Protein AF-A0ABD5K1V9-F1 (afdb_monomer)

Mean predicted aligned error: 10.82 Å

Organism: NCBI:txid2479765

pLDDT: mean 70.38, std 12.34, range [46.06, 86.75]

Secondary structure (DSSP, 8-state):
--SHHHHHHHHHHHHHHHHHHHHHHHHHH-THHHHHHHHHHHHHTTS-S-TTHHHHHHHHHHHHHHHHHHHHHHHHT-

Structure (mmCIF, N/CA/C/O backbone):
data_AF-A0ABD5K1V9-F1
#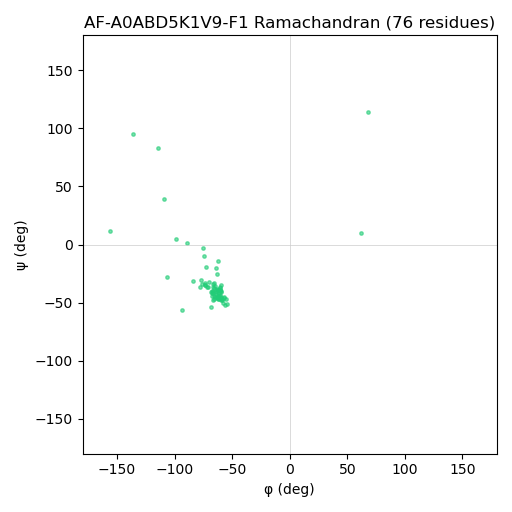
_entry.id   AF-A0ABD5K1V9-F1
#
loop_
_atom_site.group_PDB
_atom_site.id
_atom_site.type_symbol
_atom_site.label_atom_id
_atom_site.label_alt_id
_atom_site.label_comp_id
_atom_site.label_asym_id
_atom_site.label_entity_id
_atom_site.label_seq_id
_atom_site.pdbx_PDB_ins_code
_atom_site.Cartn_x
_atom_site.Cartn_y
_atom_site.Cartn_z
_atom_site.occupancy
_atom_site.B_iso_or_equiv
_atom_site.auth_seq_id
_atom_site.auth_comp_id
_atom_site.auth_asym_id
_atom_site.auth_atom_id
_atom_site.pdbx_PDB_model_num
ATOM 1 N N . MET A 1 1 ? 20.319 3.512 -26.906 1.00 47.19 1 MET A N 1
ATOM 2 C CA . MET A 1 1 ? 19.436 2.526 -26.243 1.00 47.19 1 MET A CA 1
ATOM 3 C C . MET A 1 1 ? 19.389 2.841 -24.747 1.00 47.19 1 MET A C 1
ATOM 5 O O . MET A 1 1 ? 20.240 2.353 -24.024 1.00 47.19 1 MET A O 1
ATOM 9 N N . ARG A 1 2 ? 18.513 3.759 -24.303 1.00 47.47 2 ARG A N 1
ATOM 10 C CA . ARG A 1 2 ? 18.365 4.188 -22.884 1.00 47.47 2 ARG A CA 1
ATOM 11 C C . ARG A 1 2 ? 16.975 4.782 -22.547 1.00 47.47 2 ARG A C 1
ATOM 13 O O . ARG A 1 2 ? 16.815 5.375 -21.488 1.00 47.47 2 ARG A O 1
ATOM 20 N N . ASN A 1 3 ? 15.980 4.658 -23.435 1.00 57.16 3 ASN A N 1
ATOM 21 C CA . ASN A 1 3 ? 14.684 5.340 -23.266 1.00 57.16 3 ASN A CA 1
ATOM 22 C C . ASN A 1 3 ? 13.532 4.416 -22.863 1.00 57.16 3 ASN A C 1
ATOM 24 O O . ASN A 1 3 ? 12.611 4.874 -22.192 1.00 57.16 3 ASN A O 1
ATOM 28 N N . ASP A 1 4 ? 13.583 3.137 -23.229 1.00 57.09 4 ASP A N 1
ATOM 29 C CA . ASP A 1 4 ? 12.441 2.241 -23.026 1.00 57.09 4 ASP A CA 1
ATOM 30 C C . ASP A 1 4 ? 12.326 1.771 -21.571 1.00 57.09 4 ASP A C 1
ATOM 32 O O . ASP A 1 4 ? 11.221 1.726 -21.036 1.00 57.09 4 ASP A O 1
ATOM 36 N N . THR A 1 5 ? 13.456 1.533 -20.893 1.00 57.69 5 THR A N 1
ATOM 37 C CA . THR A 1 5 ? 13.489 1.183 -19.462 1.00 57.69 5 THR A CA 1
ATOM 38 C C . THR A 1 5 ? 12.924 2.319 -18.608 1.00 57.69 5 THR A C 1
ATOM 40 O O . THR A 1 5 ? 12.010 2.099 -17.825 1.00 57.69 5 THR A O 1
ATOM 43 N N . THR A 1 6 ? 13.341 3.561 -18.866 1.00 70.06 6 THR A N 1
ATOM 44 C CA . THR A 1 6 ? 12.848 4.758 -18.165 1.00 70.06 6 THR A CA 1
ATOM 45 C C . THR A 1 6 ? 11.360 5.019 -18.420 1.00 70.06 6 THR A C 1
ATOM 47 O O . THR A 1 6 ? 10.638 5.497 -17.546 1.00 70.06 6 THR A O 1
ATOM 50 N N . ALA A 1 7 ? 10.869 4.738 -19.632 1.00 75.62 7 ALA A N 1
ATOM 51 C CA . ALA A 1 7 ? 9.452 4.881 -19.956 1.00 75.62 7 ALA A CA 1
ATOM 52 C C . ALA A 1 7 ? 8.600 3.790 -19.291 1.00 75.62 7 ALA A C 1
ATOM 54 O O . ALA A 1 7 ? 7.483 4.072 -18.852 1.00 75.62 7 ALA A O 1
ATOM 55 N N . LEU A 1 8 ? 9.123 2.566 -19.199 1.00 78.81 8 LEU A N 1
ATOM 56 C CA . LEU A 1 8 ? 8.484 1.461 -18.494 1.00 78.81 8 LEU A CA 1
ATOM 57 C C . LEU A 1 8 ? 8.435 1.725 -16.987 1.00 78.81 8 LEU A C 1
ATOM 59 O O . LEU A 1 8 ? 7.357 1.651 -16.410 1.00 78.81 8 LEU A O 1
ATOM 63 N N . GLU A 1 9 ? 9.547 2.133 -16.377 1.00 78.12 9 GLU A N 1
ATOM 64 C CA . GLU A 1 9 ? 9.628 2.514 -14.960 1.00 78.12 9 GLU A CA 1
ATOM 65 C C . GLU A 1 9 ? 8.624 3.621 -14.617 1.00 78.12 9 GLU A C 1
ATOM 67 O O . GLU A 1 9 ? 7.857 3.499 -13.666 1.00 78.12 9 GLU A O 1
ATOM 72 N N . ARG A 1 10 ? 8.542 4.676 -15.441 1.00 78.56 10 ARG A N 1
ATOM 73 C CA . ARG A 1 10 ? 7.555 5.754 -15.251 1.00 78.56 10 ARG A CA 1
ATOM 74 C C . 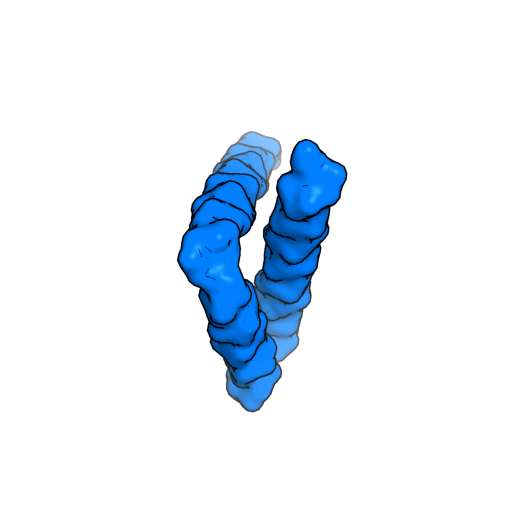ARG A 1 10 ? 6.117 5.267 -15.372 1.00 78.56 10 ARG A C 1
ATOM 76 O O . ARG A 1 10 ? 5.257 5.740 -14.634 1.00 78.56 10 ARG A O 1
ATOM 83 N N . LYS A 1 11 ? 5.836 4.343 -16.297 1.00 81.38 11 LYS A N 1
ATOM 84 C CA . LYS A 1 11 ? 4.506 3.733 -16.408 1.00 81.38 11 LYS A CA 1
ATOM 85 C C . LYS A 1 11 ? 4.196 2.905 -15.169 1.00 81.38 11 LYS A C 1
ATOM 87 O O . LYS A 1 11 ? 3.112 3.073 -14.628 1.00 81.38 11 LYS A O 1
ATOM 92 N N . VAL A 1 12 ? 5.115 2.062 -14.708 1.00 84.50 12 VAL A N 1
ATOM 93 C CA . VAL A 1 12 ? 4.925 1.236 -13.505 1.00 84.50 12 VAL A CA 1
ATOM 94 C C . VAL A 1 12 ? 4.654 2.121 -12.287 1.00 84.50 12 VAL A C 1
ATOM 96 O O . VAL A 1 12 ? 3.640 1.923 -11.626 1.00 84.50 12 VAL A O 1
ATOM 99 N N . LEU A 1 13 ? 5.451 3.173 -12.081 1.00 80.56 13 LEU A N 1
ATOM 100 C CA . LEU A 1 13 ? 5.241 4.148 -11.005 1.00 80.56 13 LEU A 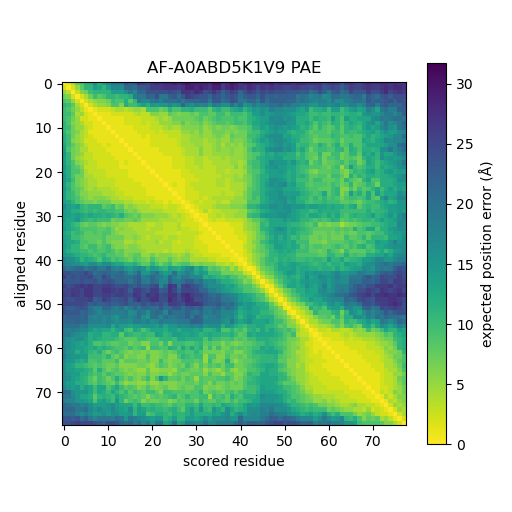CA 1
ATOM 101 C C . LEU A 1 13 ? 3.885 4.861 -11.101 1.00 80.56 13 LEU A C 1
ATOM 103 O O . LEU A 1 13 ? 3.217 5.066 -10.092 1.00 80.56 13 LEU A O 1
ATOM 107 N N . ALA A 1 14 ? 3.446 5.230 -12.308 1.00 80.62 14 ALA A N 1
ATOM 108 C CA . ALA A 1 14 ? 2.134 5.847 -12.490 1.00 80.62 14 ALA A CA 1
ATOM 109 C C . ALA A 1 14 ? 0.992 4.887 -12.116 1.00 80.62 14 ALA A C 1
ATOM 111 O O . ALA A 1 14 ? 0.027 5.301 -11.477 1.00 80.62 14 ALA A O 1
ATOM 112 N N . HIS A 1 15 ? 1.104 3.604 -12.476 1.00 84.25 15 HIS A N 1
ATOM 113 C CA . HIS A 1 15 ? 0.115 2.597 -12.083 1.00 84.25 15 HIS A CA 1
ATOM 114 C C . HIS A 1 15 ? 0.137 2.359 -10.573 1.00 84.25 15 HIS A C 1
ATOM 116 O O . HIS A 1 15 ? -0.928 2.262 -9.970 1.00 84.25 15 HIS A O 1
ATOM 122 N N . GLU A 1 16 ? 1.321 2.332 -9.960 1.00 84.25 16 GLU A N 1
ATOM 123 C CA . GLU A 1 16 ? 1.480 2.230 -8.512 1.00 84.25 16 GLU A CA 1
ATOM 124 C C . GLU A 1 16 ? 0.730 3.364 -7.794 1.00 84.25 16 GLU A C 1
ATOM 126 O O . GLU A 1 16 ? -0.142 3.102 -6.969 1.00 84.25 16 GLU A O 1
ATOM 131 N N . GLN A 1 17 ? 0.963 4.621 -8.182 1.00 78.56 17 GLN A N 1
ATOM 132 C CA . GLN A 1 17 ? 0.292 5.782 -7.581 1.00 78.56 17 GLN A CA 1
ATOM 133 C C . GLN A 1 17 ? -1.232 5.754 -7.764 1.00 78.56 17 GLN A C 1
ATOM 135 O O . GLN A 1 17 ? -1.978 6.061 -6.833 1.00 78.56 17 GLN A O 1
ATOM 140 N N . ILE A 1 18 ? -1.718 5.365 -8.948 1.00 83.44 18 ILE A N 1
ATOM 141 C CA . ILE A 1 18 ? -3.161 5.241 -9.209 1.00 83.44 18 ILE A CA 1
ATOM 142 C C . ILE A 1 18 ? -3.773 4.164 -8.309 1.00 83.44 18 ILE A C 1
ATOM 144 O O . ILE A 1 18 ? -4.819 4.390 -7.699 1.00 83.44 18 ILE A O 1
ATOM 148 N N . LEU A 1 19 ? -3.117 3.008 -8.193 1.00 86.75 19 LEU A N 1
ATOM 149 C CA . LEU A 1 19 ? -3.581 1.921 -7.337 1.00 86.75 19 LEU A CA 1
ATOM 150 C C . LEU A 1 19 ? -3.580 2.329 -5.857 1.00 86.75 19 LEU A C 1
ATOM 152 O O . LEU A 1 19 ? -4.543 2.010 -5.165 1.00 86.75 19 LEU A O 1
ATOM 156 N N . GLN A 1 20 ? -2.578 3.079 -5.380 1.00 81.56 20 GLN A N 1
ATOM 157 C CA . GLN A 1 20 ? -2.541 3.584 -3.997 1.00 81.56 20 GLN A CA 1
ATOM 158 C C . GLN A 1 20 ? -3.741 4.481 -3.687 1.00 81.56 20 GLN A C 1
ATOM 160 O O . GLN A 1 20 ? -4.397 4.307 -2.660 1.00 81.56 20 GLN A O 1
ATOM 165 N N . VAL A 1 21 ? -4.071 5.409 -4.590 1.00 84.81 21 VAL A N 1
ATOM 166 C CA . VAL A 1 21 ? -5.216 6.315 -4.416 1.00 84.81 21 VAL A CA 1
ATOM 167 C C . VAL A 1 21 ? -6.538 5.548 -4.439 1.00 84.81 21 VAL A C 1
ATOM 169 O O . VAL A 1 21 ? -7.396 5.787 -3.588 1.00 84.81 21 VAL A O 1
ATOM 172 N N . LEU A 1 22 ? -6.703 4.608 -5.376 1.00 84.94 22 LEU A N 1
ATOM 173 C CA . LEU A 1 22 ? -7.914 3.789 -5.475 1.00 84.94 22 LEU A CA 1
ATOM 174 C C . LEU A 1 22 ? -8.107 2.911 -4.239 1.00 84.94 22 LEU A C 1
ATOM 176 O O . LEU A 1 22 ? -9.202 2.866 -3.685 1.00 84.94 22 LEU A O 1
ATOM 180 N N . ILE A 1 23 ? -7.048 2.245 -3.780 1.00 83.00 23 ILE A N 1
ATOM 181 C CA . ILE A 1 23 ? -7.107 1.392 -2.593 1.00 83.00 23 ILE A CA 1
ATOM 182 C C . ILE A 1 23 ? -7.338 2.229 -1.338 1.00 83.00 23 ILE A C 1
ATOM 184 O O . ILE A 1 23 ? -8.145 1.837 -0.501 1.00 83.00 23 ILE A O 1
ATOM 188 N N . GLY A 1 24 ? -6.701 3.396 -1.222 1.00 82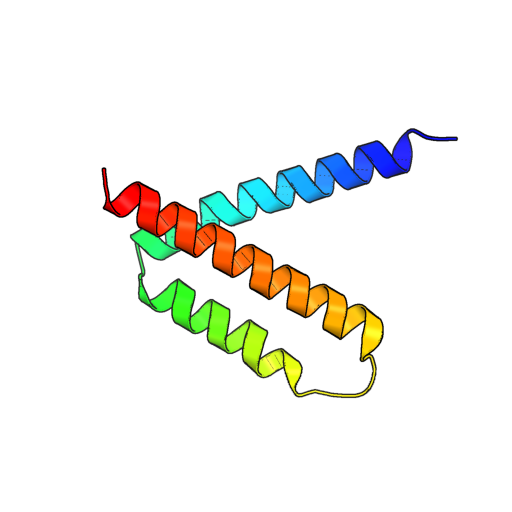.50 24 GLY A N 1
ATOM 189 C CA . GLY A 1 24 ? -6.972 4.331 -0.136 1.00 82.50 24 GLY A CA 1
ATOM 190 C C . GLY A 1 24 ? -8.445 4.742 -0.091 1.00 82.50 24 GLY A C 1
ATOM 191 O O . GLY A 1 24 ? -9.070 4.686 0.960 1.00 82.50 24 GLY A O 1
ATOM 192 N N . HIS A 1 25 ? -9.046 5.070 -1.235 1.00 82.00 25 HIS A N 1
ATOM 193 C CA . HIS A 1 25 ? -10.469 5.408 -1.293 1.00 82.00 25 HIS A CA 1
ATOM 194 C C . HIS A 1 25 ? -11.391 4.218 -0.953 1.00 82.00 25 HIS A C 1
ATOM 196 O O . HIS A 1 25 ? -12.408 4.370 -0.272 1.00 82.00 25 HIS A O 1
ATOM 202 N N . LEU A 1 26 ? -11.029 3.006 -1.382 1.00 83.38 26 LEU A N 1
ATOM 203 C CA . LEU A 1 26 ? -11.746 1.784 -1.004 1.00 83.38 26 LEU A CA 1
ATOM 204 C C . LEU A 1 26 ? -11.612 1.478 0.494 1.00 83.38 26 LEU A C 1
ATOM 206 O O . LEU A 1 26 ? -12.561 1.000 1.103 1.00 83.38 26 LEU A O 1
ATOM 210 N N . ALA A 1 27 ? -10.472 1.793 1.107 1.00 80.12 27 ALA A N 1
ATOM 211 C CA . ALA A 1 27 ? -10.268 1.648 2.544 1.00 80.12 27 ALA A CA 1
ATOM 212 C C . ALA A 1 27 ? -11.061 2.678 3.369 1.00 80.12 27 ALA A C 1
ATOM 214 O O . ALA A 1 27 ? -11.588 2.322 4.421 1.00 80.12 27 ALA A O 1
ATOM 215 N N . GLU A 1 28 ? -11.205 3.920 2.882 1.00 78.44 28 GLU A N 1
ATOM 216 C CA . GLU A 1 28 ? -12.065 4.945 3.504 1.00 78.44 28 GLU A CA 1
ATOM 217 C C . GLU A 1 28 ? -13.529 4.477 3.573 1.00 78.44 28 GLU A C 1
ATOM 219 O O . GLU A 1 28 ? -14.226 4.710 4.560 1.00 78.44 28 GLU A O 1
ATOM 224 N N . THR A 1 29 ? -14.002 3.809 2.516 1.00 80.69 29 THR A N 1
ATOM 225 C CA . THR A 1 29 ? -15.385 3.316 2.415 1.00 80.69 29 THR A CA 1
ATOM 226 C C . THR A 1 29 ? -15.587 1.962 3.094 1.00 80.69 29 THR A C 1
ATOM 228 O O . THR A 1 29 ? -16.661 1.697 3.637 1.00 80.69 29 THR A O 1
ATOM 231 N N . GLU A 1 30 ? -14.558 1.115 3.118 1.00 82.81 30 GLU A N 1
ATOM 232 C CA . GLU A 1 30 ? -14.569 -0.178 3.785 1.00 82.81 30 GLU A CA 1
ATOM 233 C C . GLU A 1 30 ? -13.262 -0.417 4.573 1.00 82.81 30 GLU A C 1
ATOM 235 O O . GLU A 1 30 ? -12.297 -0.963 4.037 1.00 82.81 30 GLU A O 1
ATOM 240 N N . PRO A 1 31 ? -13.224 -0.126 5.886 1.00 74.38 31 PRO A N 1
ATOM 241 C CA . PRO A 1 31 ? -11.988 -0.212 6.673 1.00 74.38 31 PRO A CA 1
ATOM 242 C C . PRO A 1 31 ? -11.413 -1.637 6.769 1.00 74.38 31 PRO A C 1
ATOM 244 O O . PRO A 1 31 ? -10.204 -1.815 6.873 1.00 74.38 31 PRO A O 1
ATOM 247 N N . LYS A 1 32 ? -12.254 -2.675 6.638 1.00 81.56 32 LYS A N 1
ATOM 248 C CA . LYS A 1 32 ? -11.817 -4.087 6.602 1.00 81.56 32 LYS A CA 1
ATOM 249 C C . LYS A 1 32 ? -11.150 -4.487 5.281 1.00 81.56 32 LYS A C 1
ATOM 251 O O . LYS A 1 32 ? -10.627 -5.598 5.175 1.00 81.56 32 LYS A O 1
ATOM 256 N N . PHE A 1 33 ? -11.206 -3.635 4.256 1.00 81.00 33 PHE A N 1
ATOM 257 C CA . PHE A 1 33 ? -10.591 -3.898 2.959 1.00 81.00 33 PHE A CA 1
ATOM 258 C C . PHE A 1 33 ? -9.072 -4.031 3.089 1.00 81.00 33 PHE A C 1
ATOM 260 O O . PHE A 1 33 ? -8.506 -4.998 2.581 1.00 81.00 33 PHE A O 1
ATOM 267 N N . LEU A 1 34 ? -8.431 -3.122 3.834 1.00 79.19 34 LEU A N 1
ATOM 268 C CA . LEU A 1 34 ? -6.989 -3.151 4.101 1.00 79.19 34 LEU A CA 1
ATOM 269 C C . LEU A 1 34 ? -6.565 -4.434 4.826 1.00 79.19 34 LEU A C 1
ATOM 271 O O . LEU A 1 34 ? -5.597 -5.072 4.416 1.00 79.19 34 LEU A O 1
ATOM 275 N N . ASP A 1 35 ? -7.321 -4.866 5.837 1.00 80.69 35 ASP A N 1
ATOM 276 C CA . ASP A 1 35 ? -7.038 -6.105 6.573 1.00 80.69 35 ASP A CA 1
ATOM 277 C C . ASP A 1 35 ? -7.119 -7.345 5.676 1.00 80.69 35 ASP A C 1
ATOM 279 O O . ASP A 1 35 ? -6.274 -8.241 5.749 1.00 80.69 35 ASP A O 1
ATOM 283 N N . ARG A 1 36 ? -8.123 -7.403 4.790 1.00 80.94 36 ARG A N 1
ATOM 284 C CA . ARG A 1 36 ? -8.245 -8.494 3.814 1.00 80.94 36 ARG A CA 1
ATOM 285 C C . ARG A 1 36 ? -7.127 -8.452 2.783 1.00 80.94 36 ARG A C 1
ATOM 287 O O . ARG A 1 36 ? -6.584 -9.504 2.458 1.00 80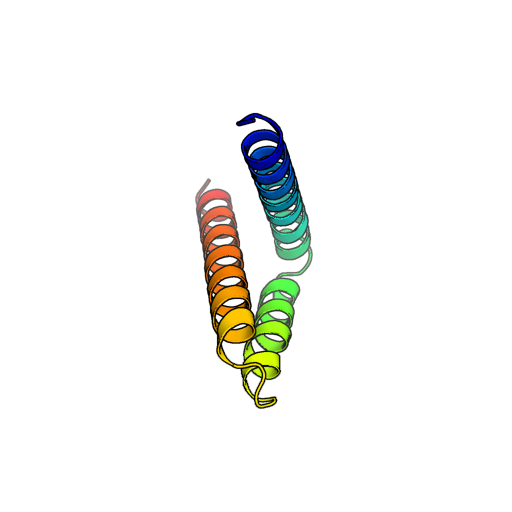.94 36 ARG A O 1
ATOM 294 N N . LEU A 1 37 ? -6.770 -7.263 2.299 1.00 79.62 37 LEU A N 1
ATOM 295 C CA . LEU A 1 37 ? -5.672 -7.074 1.357 1.00 79.62 37 LEU A CA 1
ATOM 296 C C . LEU A 1 37 ? -4.365 -7.606 1.961 1.00 79.62 37 LEU A C 1
ATOM 298 O O . LEU A 1 37 ? -3.723 -8.472 1.370 1.00 79.62 37 LEU A O 1
ATOM 302 N N . LYS A 1 38 ? -4.047 -7.197 3.194 1.00 75.38 38 LYS A N 1
ATOM 303 C CA . LYS A 1 38 ? -2.921 -7.728 3.973 1.00 75.38 38 LYS A CA 1
ATOM 304 C C . LYS A 1 38 ? -2.981 -9.246 4.097 1.00 75.38 38 LYS A C 1
ATOM 306 O O . LYS A 1 38 ? -2.024 -9.924 3.748 1.00 75.38 38 LYS A O 1
ATOM 311 N N . ALA A 1 39 ? -4.114 -9.804 4.520 1.00 78.00 39 ALA A N 1
ATOM 312 C CA . ALA A 1 39 ? -4.254 -11.248 4.696 1.00 78.00 39 ALA A CA 1
ATOM 313 C C . ALA A 1 39 ? -4.018 -12.047 3.401 1.00 78.00 39 ALA A C 1
ATOM 315 O O . ALA A 1 39 ? -3.468 -13.145 3.466 1.00 78.00 39 ALA A O 1
ATOM 316 N N . VAL A 1 40 ? -4.409 -11.516 2.237 1.00 75.62 40 VAL A N 1
ATOM 317 C CA . VAL A 1 40 ? -4.160 -12.147 0.932 1.00 75.62 40 VAL A CA 1
ATOM 318 C C . VAL A 1 40 ? -2.667 -12.132 0.609 1.00 75.62 40 VAL A C 1
ATOM 320 O O . VAL A 1 40 ? -2.088 -13.196 0.396 1.00 75.62 40 VAL A O 1
ATOM 323 N N . PHE A 1 41 ? -2.018 -10.966 0.646 1.00 68.56 41 PHE A N 1
ATOM 324 C CA . PHE A 1 41 ? -0.602 -10.844 0.280 1.00 68.56 41 PHE A CA 1
ATOM 325 C C . PHE A 1 41 ? 0.346 -11.505 1.297 1.00 68.56 41 PHE A C 1
ATOM 327 O O . PHE A 1 41 ? 1.343 -12.105 0.903 1.00 68.56 41 PHE A O 1
ATOM 334 N N . THR A 1 42 ? 0.004 -11.522 2.590 1.00 64.50 42 THR A N 1
ATOM 335 C CA . THR A 1 42 ? 0.783 -12.221 3.628 1.00 64.50 42 THR A CA 1
ATOM 336 C C . THR A 1 42 ? 0.575 -13.742 3.617 1.00 64.50 42 THR A C 1
ATOM 338 O O . THR A 1 42 ? 1.496 -14.482 3.948 1.00 64.50 42 THR A O 1
ATOM 341 N N . ARG A 1 43 ? -0.600 -14.265 3.226 1.00 57.84 43 ARG A N 1
ATOM 342 C CA . ARG A 1 43 ? -0.806 -15.728 3.096 1.00 57.84 43 ARG A CA 1
ATOM 343 C C . ARG A 1 43 ? -0.108 -16.316 1.878 1.00 57.84 43 ARG A C 1
ATOM 345 O O . ARG A 1 43 ? 0.359 -17.451 1.925 1.00 57.84 43 ARG A O 1
ATOM 352 N N . HIS A 1 44 ? -0.025 -15.536 0.810 1.00 54.66 44 HIS A N 1
ATOM 353 C CA . HIS A 1 44 ? 0.636 -15.918 -0.428 1.00 54.66 44 HIS A CA 1
ATOM 354 C C . HIS A 1 44 ? 2.155 -16.152 -0.261 1.00 54.66 44 HIS A C 1
ATOM 356 O O . HIS A 1 44 ? 2.727 -16.944 -1.001 1.00 54.66 44 HIS A O 1
ATOM 362 N N . HIS A 1 45 ? 2.778 -15.608 0.793 1.00 52.91 45 HIS A N 1
ATOM 363 C CA . HIS A 1 45 ? 4.184 -15.837 1.166 1.00 52.91 45 HIS A CA 1
ATOM 364 C C . HIS A 1 45 ? 4.569 -17.289 1.528 1.00 52.91 45 HIS A C 1
ATOM 366 O O . HIS A 1 45 ? 5.758 -17.576 1.613 1.00 52.91 45 HIS A O 1
ATOM 372 N N . ASN A 1 46 ? 3.616 -18.200 1.772 1.00 50.78 46 ASN A N 1
ATOM 373 C CA . ASN A 1 46 ? 3.907 -19.559 2.266 1.00 50.78 46 ASN A CA 1
ATOM 374 C C . ASN A 1 46 ? 3.931 -20.663 1.187 1.00 50.78 46 ASN A C 1
ATOM 376 O O . ASN A 1 46 ? 4.064 -21.838 1.527 1.00 50.78 46 ASN A O 1
ATOM 380 N N . LEU A 1 47 ? 3.793 -20.333 -0.102 1.00 46.06 47 LEU A N 1
ATOM 381 C CA . LEU A 1 47 ? 3.734 -21.329 -1.180 1.00 46.06 47 LEU A CA 1
ATOM 382 C C . LEU A 1 47 ? 4.941 -21.237 -2.132 1.00 46.06 47 LEU A C 1
ATOM 384 O O . LEU A 1 47 ? 4.849 -20.668 -3.211 1.00 46.06 47 LEU A O 1
ATOM 388 N N . GLY A 1 48 ? 6.045 -21.864 -1.715 1.00 46.84 48 GLY A N 1
ATOM 389 C CA . GLY A 1 48 ? 6.912 -22.729 -2.531 1.00 46.84 48 GLY A CA 1
ATOM 390 C C . GLY A 1 48 ? 7.766 -22.150 -3.675 1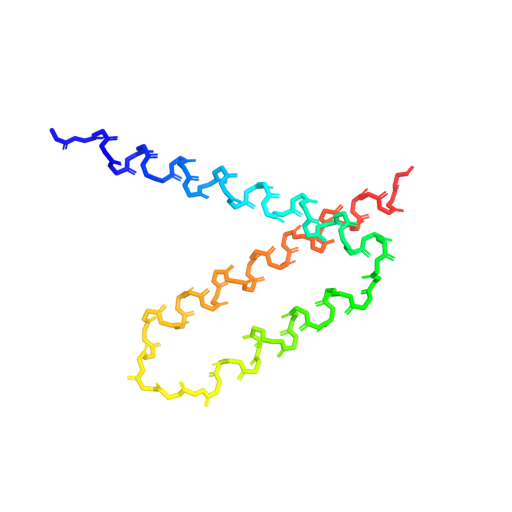.00 46.84 48 GLY A C 1
ATOM 391 O O . GLY A 1 48 ? 7.270 -21.848 -4.754 1.00 46.84 48 GLY A O 1
ATOM 392 N N . VAL A 1 49 ? 9.091 -22.213 -3.481 1.00 49.00 49 VAL A N 1
ATOM 393 C CA . VAL A 1 49 ? 10.149 -22.624 -4.446 1.00 49.00 49 VAL A CA 1
ATOM 394 C C . VAL A 1 49 ? 10.340 -21.805 -5.750 1.00 49.00 49 VAL A C 1
ATOM 396 O O . VAL A 1 49 ? 11.167 -22.166 -6.578 1.00 49.00 49 VAL A O 1
ATOM 399 N N . ASN A 1 50 ? 9.703 -20.640 -5.916 1.00 53.94 50 ASN A N 1
ATOM 400 C CA . ASN A 1 50 ? 10.130 -19.580 -6.865 1.00 53.94 50 ASN A CA 1
ATOM 401 C C . ASN A 1 50 ? 10.696 -18.356 -6.107 1.00 53.94 50 ASN A C 1
ATOM 403 O O . ASN A 1 50 ? 10.419 -17.196 -6.409 1.00 53.94 50 ASN A O 1
ATOM 407 N N . GLU A 1 51 ? 11.446 -18.641 -5.045 1.00 49.84 51 GLU A N 1
ATOM 408 C CA . GLU A 1 51 ? 11.560 -17.827 -3.827 1.00 49.84 51 GLU A CA 1
ATOM 409 C C . GLU A 1 51 ? 12.397 -16.544 -3.912 1.00 49.84 51 GLU A C 1
ATOM 411 O O . GLU A 1 51 ? 12.414 -15.815 -2.932 1.00 49.84 51 GLU A O 1
ATOM 416 N N . GLN A 1 52 ? 13.057 -16.204 -5.024 1.00 49.53 52 GLN A N 1
ATOM 417 C CA . GLN A 1 52 ? 13.794 -14.928 -5.113 1.00 49.53 52 GLN A CA 1
ATOM 418 C C . GLN A 1 52 ? 12.949 -13.802 -5.718 1.00 49.53 52 GLN A C 1
ATOM 420 O O . GLN A 1 52 ? 12.696 -12.814 -5.033 1.00 49.53 52 GLN A O 1
ATOM 425 N N . ASP A 1 53 ? 12.409 -13.979 -6.927 1.00 50.81 53 ASP A N 1
ATOM 426 C CA . ASP A 1 53 ? 11.534 -12.966 -7.546 1.00 50.81 53 ASP A CA 1
ATOM 427 C C . ASP A 1 53 ? 10.218 -12.794 -6.775 1.00 50.81 53 ASP A C 1
ATOM 429 O O . ASP A 1 53 ? 9.659 -11.697 -6.691 1.00 50.81 53 ASP A O 1
ATOM 433 N N . TYR A 1 54 ? 9.715 -13.877 -6.175 1.00 51.25 54 TYR A N 1
ATOM 434 C CA . TYR A 1 54 ? 8.484 -13.830 -5.391 1.00 51.25 54 TYR A CA 1
ATOM 435 C C . TYR A 1 54 ? 8.675 -13.140 -4.036 1.00 51.25 54 TYR A C 1
ATOM 437 O O . TYR A 1 54 ? 7.782 -12.429 -3.577 1.00 51.25 54 TYR A O 1
ATOM 445 N N . PHE A 1 55 ? 9.844 -13.312 -3.410 1.00 50.91 55 PHE A N 1
ATOM 446 C CA . PHE A 1 55 ? 10.185 -12.614 -2.173 1.00 50.91 55 PHE A CA 1
ATOM 447 C C . PHE A 1 55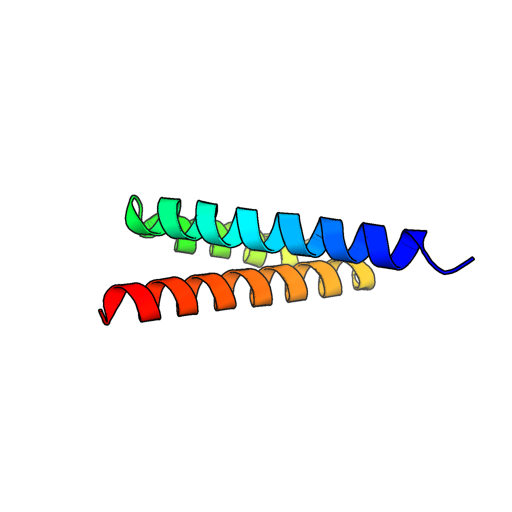 ? 10.337 -11.112 -2.421 1.00 50.91 55 PHE A C 1
ATOM 449 O O . PHE A 1 55 ? 9.776 -10.325 -1.662 1.00 50.91 55 PHE A O 1
ATOM 456 N N . ASP A 1 56 ? 10.976 -10.719 -3.526 1.00 59.91 56 ASP A N 1
ATOM 457 C CA . ASP A 1 56 ? 11.123 -9.311 -3.916 1.00 59.91 56 ASP A CA 1
ATOM 458 C C . ASP A 1 56 ? 9.756 -8.668 -4.230 1.00 59.91 56 ASP A C 1
ATOM 460 O O . ASP A 1 56 ? 9.397 -7.615 -3.701 1.00 59.91 56 ASP A O 1
ATOM 464 N N . THR A 1 57 ? 8.905 -9.378 -4.984 1.00 63.62 57 THR A N 1
ATOM 465 C CA . THR A 1 57 ? 7.539 -8.921 -5.301 1.00 63.62 57 THR A CA 1
ATOM 466 C C . THR A 1 57 ? 6.677 -8.762 -4.045 1.00 63.62 57 THR A C 1
ATOM 468 O O . THR A 1 57 ? 5.892 -7.817 -3.933 1.00 63.62 57 THR A O 1
ATOM 471 N N . ALA A 1 58 ? 6.808 -9.669 -3.079 1.00 65.31 58 ALA A N 1
ATOM 472 C CA . ALA A 1 58 ? 6.029 -9.624 -1.852 1.00 65.31 58 ALA A CA 1
ATOM 473 C C . ALA A 1 58 ? 6.533 -8.545 -0.873 1.00 65.31 58 ALA A C 1
ATOM 475 O O . ALA A 1 58 ? 5.717 -7.875 -0.237 1.00 65.31 58 ALA A O 1
ATOM 476 N N . GLN A 1 59 ? 7.845 -8.282 -0.828 1.00 67.69 59 GLN A N 1
ATOM 477 C CA . GLN A 1 59 ? 8.396 -7.114 -0.132 1.00 67.69 59 GLN A CA 1
ATOM 478 C C . GLN A 1 59 ? 7.902 -5.802 -0.753 1.00 67.69 59 GLN A C 1
ATOM 480 O O . GLN A 1 59 ? 7.546 -4.874 -0.021 1.00 67.69 59 GLN A O 1
ATOM 485 N N . TYR A 1 60 ? 7.804 -5.742 -2.083 1.00 68.44 60 TYR A N 1
ATOM 486 C CA . TYR A 1 60 ? 7.205 -4.614 -2.796 1.00 68.44 60 TYR A CA 1
ATOM 487 C C . TYR A 1 60 ? 5.733 -4.413 -2.422 1.00 68.44 60 TYR A C 1
ATOM 489 O O . TYR A 1 60 ? 5.322 -3.300 -2.096 1.00 68.44 60 TYR A O 1
ATOM 497 N N . ALA A 1 61 ? 4.943 -5.490 -2.396 1.00 69.81 61 ALA A N 1
ATOM 498 C CA . ALA A 1 61 ? 3.539 -5.435 -1.990 1.00 69.81 61 ALA A CA 1
ATOM 499 C C . ALA A 1 61 ? 3.378 -4.949 -0.539 1.00 69.81 61 ALA A C 1
ATOM 501 O O . ALA A 1 61 ? 2.485 -4.160 -0.233 1.00 69.81 61 ALA A O 1
ATOM 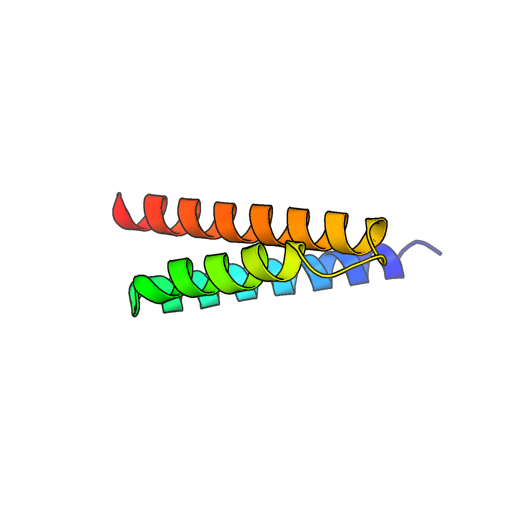502 N N . GLU A 1 62 ? 4.264 -5.374 0.361 1.00 73.38 62 GLU A N 1
ATOM 503 C CA . GLU A 1 62 ? 4.244 -4.943 1.756 1.00 73.38 62 GLU A CA 1
ATOM 504 C C . GLU A 1 62 ? 4.619 -3.456 1.912 1.00 73.38 62 GLU A C 1
ATOM 506 O O . GLU A 1 62 ? 3.981 -2.733 2.680 1.00 73.38 62 GLU A O 1
ATOM 511 N N . GLN A 1 63 ? 5.622 -2.965 1.171 1.00 75.12 63 GLN A N 1
ATOM 512 C CA . GLN A 1 63 ? 5.949 -1.533 1.117 1.00 75.12 63 GLN A CA 1
ATOM 513 C C . GLN A 1 63 ? 4.778 -0.712 0.571 1.00 75.12 63 GLN A C 1
ATOM 515 O O . GLN A 1 63 ? 4.400 0.291 1.170 1.00 75.12 63 GLN A O 1
ATOM 520 N N . PHE A 1 64 ? 4.154 -1.187 -0.502 1.00 72.69 64 PHE A N 1
ATOM 521 C CA . PHE A 1 64 ? 3.002 -0.550 -1.119 1.00 72.69 64 PHE A CA 1
ATOM 522 C C . PHE A 1 64 ? 1.813 -0.418 -0.153 1.00 72.69 64 PHE A C 1
ATOM 524 O O . PHE A 1 64 ? 1.214 0.652 -0.039 1.00 72.69 64 PHE A O 1
ATOM 531 N N . ILE A 1 65 ? 1.497 -1.482 0.594 1.00 76.50 65 ILE A N 1
ATOM 532 C CA . ILE A 1 65 ? 0.434 -1.457 1.607 1.00 76.50 65 ILE A CA 1
ATOM 533 C C . ILE A 1 65 ? 0.776 -0.472 2.734 1.00 76.50 65 ILE A C 1
ATOM 535 O O . ILE A 1 65 ? -0.092 0.296 3.143 1.00 76.50 65 ILE A O 1
ATOM 539 N N . ARG A 1 66 ? 2.031 -0.438 3.204 1.00 79.50 66 ARG A N 1
ATOM 540 C CA . ARG A 1 66 ? 2.470 0.515 4.241 1.00 79.50 66 ARG A CA 1
ATOM 541 C C . ARG A 1 66 ? 2.319 1.975 3.812 1.00 79.50 66 ARG A C 1
ATOM 543 O O . ARG A 1 66 ? 1.927 2.804 4.628 1.00 79.50 66 ARG A O 1
ATOM 550 N N . GLU A 1 67 ? 2.613 2.304 2.556 1.00 78.75 67 GLU A N 1
ATOM 551 C CA . GLU A 1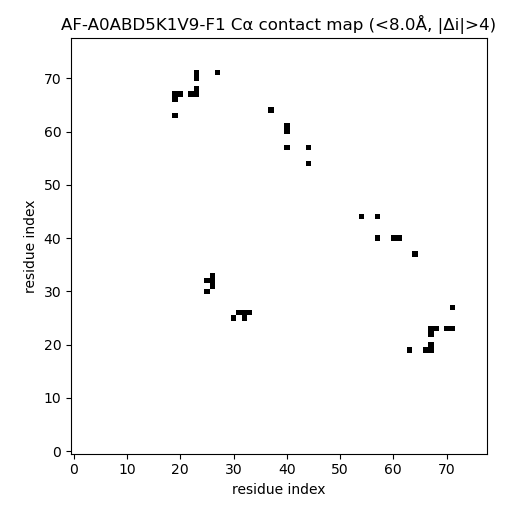 67 ? 2.434 3.672 2.050 1.00 78.75 67 GLU A CA 1
ATOM 552 C C . GLU A 1 67 ? 0.953 4.072 1.989 1.00 78.75 67 GLU A C 1
ATOM 554 O O . GLU A 1 67 ? 0.605 5.196 2.354 1.00 78.75 67 GLU A O 1
ATOM 559 N N . ILE A 1 68 ? 0.058 3.142 1.641 1.00 76.44 68 ILE A N 1
ATOM 560 C CA . ILE A 1 68 ? -1.391 3.379 1.707 1.00 76.44 68 ILE A CA 1
ATOM 561 C C . ILE A 1 68 ? -1.836 3.652 3.145 1.00 76.44 68 ILE A C 1
ATOM 563 O O . ILE A 1 68 ? -2.603 4.588 3.369 1.00 76.44 68 ILE A O 1
ATOM 567 N N . GLU A 1 69 ? -1.365 2.869 4.118 1.00 78.50 69 GLU A N 1
ATOM 568 C CA . GLU A 1 69 ? -1.701 3.092 5.529 1.00 78.50 69 GLU A CA 1
ATOM 569 C C . GLU A 1 69 ? -1.281 4.483 5.996 1.00 78.50 69 GLU A C 1
ATOM 571 O O . GLU A 1 69 ? -2.106 5.212 6.541 1.00 78.50 69 GLU A O 1
ATOM 576 N N . LYS A 1 70 ? -0.051 4.908 5.681 1.00 78.94 70 LYS A N 1
ATOM 577 C CA . LYS A 1 70 ? 0.404 6.275 5.972 1.00 78.94 70 LYS A CA 1
ATOM 578 C C . LYS A 1 70 ? -0.504 7.318 5.324 1.00 78.94 70 LYS A C 1
ATOM 580 O O . LYS A 1 70 ? -0.898 8.278 5.979 1.00 78.94 70 LYS A O 1
ATOM 585 N N . MET A 1 71 ? -0.870 7.150 4.050 1.00 74.38 71 MET A N 1
ATOM 586 C CA . MET A 1 71 ? -1.779 8.077 3.358 1.00 74.38 71 MET A CA 1
ATOM 587 C C . MET A 1 71 ? -3.158 8.160 4.026 1.00 74.38 71 MET A C 1
ATOM 589 O O . MET A 1 71 ? -3.740 9.245 4.079 1.00 74.38 71 MET A O 1
ATOM 593 N N . GLN A 1 72 ? -3.678 7.038 4.530 1.00 73.19 72 GLN A N 1
ATOM 594 C CA . GLN A 1 72 ? -4.928 6.997 5.290 1.00 73.19 72 GLN A CA 1
ATOM 595 C C . GLN A 1 72 ? -4.785 7.705 6.642 1.00 73.19 72 GLN A C 1
ATOM 597 O O . GLN A 1 72 ? -5.631 8.529 6.983 1.00 73.19 72 GLN A O 1
ATOM 602 N N . GLU A 1 73 ? -3.693 7.468 7.371 1.00 74.31 73 GLU A N 1
ATOM 603 C CA . GLU A 1 73 ? -3.395 8.148 8.637 1.00 74.31 73 GLU A CA 1
ATOM 604 C C . GLU A 1 73 ? -3.296 9.669 8.452 1.00 74.31 73 GLU A C 1
ATOM 606 O O . GLU A 1 73 ? -3.958 10.413 9.178 1.00 74.31 73 GLU A O 1
ATOM 611 N N . TYR A 1 74 ? -2.557 10.138 7.436 1.00 70.31 74 TYR A N 1
ATOM 612 C CA . TYR A 1 74 ? -2.432 11.564 7.097 1.00 70.31 74 TYR A CA 1
ATOM 613 C C . TYR A 1 74 ? -3.773 12.215 6.744 1.00 70.31 74 TYR A C 1
ATOM 615 O O . TYR A 1 74 ? -3.997 13.383 7.061 1.00 70.31 74 TYR A O 1
ATOM 623 N N . LYS A 1 75 ? -4.667 11.484 6.071 1.00 63.62 75 LYS A N 1
ATOM 624 C CA . LYS A 1 75 ? -6.020 11.964 5.763 1.00 63.62 75 LYS A CA 1
ATOM 625 C C . LYS A 1 75 ? -6.923 11.976 6.993 1.00 63.62 75 LYS A C 1
ATOM 627 O O . LYS A 1 75 ? -7.736 12.880 7.108 1.00 63.62 75 LYS A O 1
ATOM 632 N N . ALA A 1 76 ? -6.764 11.023 7.908 1.00 59.78 76 ALA A N 1
ATOM 633 C CA . ALA A 1 76 ? -7.528 10.960 9.151 1.00 59.78 76 ALA A CA 1
ATOM 634 C C . ALA A 1 76 ? -7.109 12.025 10.186 1.00 59.78 76 ALA A C 1
ATOM 636 O O . ALA A 1 76 ? -7.881 12.321 11.095 1.00 59.78 76 ALA A O 1
ATOM 637 N N . THR A 1 77 ? -5.906 12.608 10.068 1.00 59.69 77 THR A N 1
ATOM 638 C CA . THR A 1 77 ? -5.418 13.680 10.962 1.00 59.69 77 THR A CA 1
ATOM 639 C C . THR A 1 77 ? -5.763 15.104 10.505 1.00 59.69 77 THR A C 1
ATOM 641 O O . THR A 1 77 ? -5.364 16.062 11.171 1.00 59.69 77 THR A O 1
ATOM 644 N N . ARG A 1 78 ? -6.482 15.264 9.389 1.00 49.28 78 ARG A N 1
ATOM 645 C CA . ARG A 1 78 ? -6.864 16.556 8.803 1.00 49.28 78 ARG A CA 1
ATOM 646 C C . ARG A 1 78 ? -8.373 16.761 8.840 1.00 49.28 78 ARG A C 1
ATOM 648 O O . ARG A 1 78 ? -8.771 17.933 9.023 1.00 49.28 78 ARG A O 1
#

Sequence (78 aa):
MRNDTTALERKVLAHEQILQVLIGHLAETEPKFLDRLKAVFTRHHNLGVNEQDYFDTAQYAEQFIREIEKMQEYKATR

Radius of gyration: 14.98 Å; Cα contacts (8 Å, |Δi|>4): 21; chains: 1; bounding box: 35×39×37 Å

Nearest PDB structures (foldseek):
  3etx-assembly2_B  TM=5.522E-01  e=3.545E+00  Fusobacterium nucleatum
  6yrf-assembly1_A  TM=4.397E-01  e=7.599E+00  Bacillus thuringiensis

Solvent-accessible surface area (backbone atoms only — not comparable to full-atom values): 4508 Å² total; per-residue (Å²): 142,79,60,65,67,58,52,49,52,52,49,53,52,52,51,50,54,52,48,41,53,54,50,41,55,48,28,75,77,34,68,64,49,54,59,50,52,49,52,52,62,62,57,59,73,75,70,76,91,58,64,63,69,50,47,52,52,48,54,49,51,53,52,53,52,52,53,33,50,51,54,48,53,61,58,73,75,110

Foldseek 3Di:
DPPPVVVVVVVVVVVLVVVLVVQLVVCVVPVCSLVVLCVVLVVVQPDDDVCPVSVVVSVVSVVSSVVSVVVNVVVVVD